Protein AF-A0A259BLK3-F1 (afdb_monomer)

Mean predicted aligned error: 11.26 Å

pLDDT: mean 79.45, std 14.1, range [36.09, 95.31]

Structure (mmCIF, N/CA/C/O backbone):
data_AF-A0A259BLK3-F1
#
_entry.id   AF-A0A259BLK3-F1
#
loop_
_atom_site.group_PDB
_atom_site.id
_atom_site.type_symbol
_atom_site.label_atom_id
_atom_site.label_alt_id
_atom_site.label_comp_id
_atom_site.label_asym_id
_atom_site.label_entity_id
_atom_site.label_seq_id
_atom_site.pdbx_PDB_ins_code
_atom_site.Cartn_x
_atom_site.Cartn_y
_atom_site.Cartn_z
_atom_site.occupancy
_atom_site.B_iso_or_equiv
_atom_site.auth_seq_id
_atom_site.auth_comp_id
_atom_site.auth_asym_id
_atom_site.auth_atom_id
_atom_site.pdbx_PDB_model_num
ATOM 1 N N . GLY A 1 1 ? -9.900 -10.797 -14.165 1.00 63.72 1 GLY A N 1
ATOM 2 C CA . GLY A 1 1 ? -9.220 -11.841 -13.387 1.00 63.72 1 GLY A CA 1
ATOM 3 C C . GLY A 1 1 ? -8.794 -12.930 -14.336 1.00 63.72 1 GLY A C 1
ATOM 4 O O . GLY A 1 1 ? -9.456 -13.103 -15.355 1.00 63.72 1 GLY A O 1
ATOM 5 N N . LYS A 1 2 ? -7.695 -13.620 -14.033 1.00 66.69 2 LYS A N 1
ATOM 6 C CA . LYS A 1 2 ? -7.183 -14.746 -14.836 1.00 66.69 2 LYS A CA 1
ATOM 7 C C . LYS A 1 2 ? -7.988 -16.044 -14.639 1.00 66.69 2 LYS A C 1
ATOM 9 O O . LYS A 1 2 ? -7.799 -16.998 -15.389 1.00 66.69 2 LYS A O 1
ATOM 14 N N . GLY A 1 3 ? -8.920 -16.059 -13.682 1.00 66.25 3 GLY A N 1
ATOM 15 C CA . GLY A 1 3 ? -9.719 -17.226 -13.313 1.00 66.25 3 GLY A CA 1
ATOM 16 C C . GLY A 1 3 ? -9.182 -17.902 -12.051 1.00 66.25 3 GLY A C 1
ATOM 17 O O . GLY A 1 3 ? -7.994 -17.812 -11.747 1.00 66.25 3 GLY A O 1
ATOM 18 N N . TYR A 1 4 ? -10.082 -18.551 -11.311 1.00 65.62 4 TYR A N 1
ATOM 19 C CA . TYR A 1 4 ? -9.781 -19.264 -10.066 1.00 65.62 4 TYR A CA 1
ATOM 20 C C . TYR A 1 4 ? -8.663 -20.298 -10.286 1.00 65.62 4 TYR A C 1
ATOM 22 O O . TYR A 1 4 ? -8.761 -21.081 -11.230 1.00 65.62 4 TYR A O 1
ATOM 30 N N . LEU A 1 5 ? -7.618 -20.280 -9.445 1.00 66.88 5 LEU A N 1
ATOM 31 C CA . LEU A 1 5 ? -6.413 -21.134 -9.517 1.00 66.88 5 LEU A CA 1
ATOM 32 C C . LEU A 1 5 ? -5.471 -20.919 -10.720 1.00 66.88 5 LEU A C 1
ATOM 34 O O . LEU A 1 5 ? -4.477 -21.631 -10.840 1.00 66.88 5 LEU A O 1
ATOM 38 N N . ASN A 1 6 ? -5.715 -19.922 -11.575 1.00 64.38 6 ASN A N 1
ATOM 39 C CA . ASN A 1 6 ? -4.799 -19.544 -12.665 1.00 64.38 6 ASN A CA 1
ATOM 40 C C . ASN A 1 6 ? -3.910 -18.336 -12.302 1.00 64.38 6 ASN A C 1
ATOM 42 O O . ASN A 1 6 ? -3.359 -17.672 -13.187 1.00 64.38 6 ASN A O 1
ATOM 46 N N . GLY A 1 7 ? -3.802 -18.011 -11.009 1.00 60.69 7 GLY A N 1
ATOM 47 C CA . GLY A 1 7 ? -2.924 -16.960 -10.502 1.00 60.69 7 GLY A CA 1
ATOM 48 C C . GLY A 1 7 ? -1.457 -17.307 -10.743 1.00 60.69 7 GLY A C 1
ATOM 49 O O . GLY A 1 7 ? -0.974 -18.361 -10.333 1.00 60.69 7 GLY A O 1
ATOM 50 N N . THR A 1 8 ? -0.724 -16.414 -11.407 1.00 59.41 8 THR A N 1
ATOM 51 C CA . THR A 1 8 ? 0.719 -16.600 -11.633 1.00 59.41 8 THR A CA 1
ATOM 52 C C . THR A 1 8 ? 1.531 -16.351 -10.360 1.00 59.41 8 THR A C 1
ATOM 54 O O . THR A 1 8 ? 2.631 -16.879 -10.224 1.00 59.41 8 THR A O 1
ATOM 57 N N . GLN A 1 9 ? 0.965 -15.600 -9.412 1.00 55.09 9 GLN A N 1
ATOM 58 C CA . GLN A 1 9 ? 1.558 -15.279 -8.110 1.00 55.09 9 GLN A CA 1
ATOM 59 C C . GLN A 1 9 ? 1.558 -16.470 -7.124 1.00 55.09 9 GLN A C 1
ATOM 61 O O . GLN A 1 9 ? 2.303 -16.461 -6.151 1.00 55.09 9 GLN A O 1
ATOM 66 N N . THR A 1 10 ? 0.759 -17.519 -7.364 1.00 50.28 10 THR A N 1
ATOM 67 C CA . THR A 1 10 ? 0.579 -18.657 -6.437 1.00 50.28 10 THR A CA 1
ATOM 68 C C . THR A 1 10 ? 1.706 -19.699 -6.522 1.00 50.28 10 THR A C 1
ATOM 70 O O . THR A 1 10 ? 1.867 -20.506 -5.608 1.00 50.28 10 THR A O 1
ATOM 73 N N . HIS A 1 11 ? 2.475 -19.714 -7.619 1.00 42.28 11 HIS A N 1
ATOM 74 C CA . HIS A 1 11 ? 3.385 -20.819 -7.963 1.00 42.28 11 HIS A CA 1
ATOM 75 C C . HIS A 1 11 ? 4.878 -20.501 -7.840 1.00 42.28 11 HIS A C 1
ATOM 77 O O . HIS A 1 11 ? 5.703 -21.395 -8.014 1.00 42.28 11 HIS A O 1
ATOM 83 N N . LEU A 1 12 ? 5.243 -19.251 -7.560 1.00 43.78 12 LEU A N 1
ATOM 84 C CA . LEU A 1 12 ? 6.639 -18.872 -7.418 1.00 43.78 12 LEU A CA 1
ATOM 85 C C . LEU A 1 12 ? 6.942 -18.605 -5.947 1.00 43.78 12 LEU A C 1
ATOM 87 O O . LEU A 1 12 ? 6.391 -17.703 -5.327 1.00 43.78 12 LEU A O 1
ATOM 91 N N . GLU A 1 13 ? 7.817 -19.440 -5.408 1.00 42.88 13 GLU A N 1
ATOM 92 C CA . GLU A 1 13 ? 8.291 -19.531 -4.029 1.00 42.88 13 GLU A CA 1
ATOM 93 C C . GLU A 1 13 ? 9.132 -18.307 -3.591 1.00 42.88 13 GLU A C 1
ATOM 95 O O . GLU A 1 13 ? 10.198 -18.433 -2.993 1.00 42.88 13 GLU A O 1
ATOM 100 N N . PHE A 1 14 ? 8.679 -17.096 -3.918 1.00 48.78 14 PHE A N 1
ATOM 101 C CA . PHE A 1 14 ? 9.360 -15.842 -3.624 1.00 48.78 14 PHE A CA 1
ATOM 102 C C . PHE A 1 14 ? 9.045 -15.373 -2.190 1.00 48.78 14 PHE A C 1
ATOM 104 O O . PHE A 1 14 ? 8.056 -14.690 -1.950 1.00 48.78 14 PHE A O 1
ATOM 111 N N . LEU A 1 15 ? 9.967 -15.696 -1.273 1.00 36.09 15 LEU A N 1
ATOM 112 C CA . LEU A 1 15 ? 10.258 -15.038 0.020 1.00 36.09 15 LEU A CA 1
ATOM 113 C C . LEU A 1 15 ? 9.473 -15.475 1.295 1.00 36.09 15 LEU A C 1
ATOM 115 O O . LEU A 1 15 ? 8.361 -15.993 1.218 1.00 36.09 15 LEU A O 1
ATOM 119 N N . PRO A 1 16 ? 10.091 -15.331 2.497 1.00 38.06 16 PRO A N 1
ATOM 120 C CA . PRO A 1 16 ? 9.841 -16.184 3.674 1.00 38.06 16 PRO A CA 1
ATOM 121 C C . PRO A 1 16 ? 8.553 -15.918 4.475 1.00 38.06 16 PRO A C 1
ATOM 123 O O . PRO A 1 16 ? 8.134 -16.786 5.239 1.00 38.06 16 PRO A O 1
ATOM 126 N N . GLU A 1 17 ? 7.911 -14.755 4.338 1.00 42.22 17 GLU A N 1
ATOM 127 C CA . GLU A 1 17 ? 6.790 -14.330 5.197 1.00 42.22 17 GLU A CA 1
ATOM 128 C C . GLU A 1 17 ? 5.453 -14.353 4.433 1.00 42.22 17 GLU A C 1
ATOM 130 O O . GLU A 1 17 ? 4.993 -13.360 3.879 1.00 42.22 17 GLU A O 1
ATOM 135 N N . ARG A 1 18 ? 4.826 -15.536 4.367 1.00 39.84 18 ARG A N 1
ATOM 136 C CA . ARG A 1 18 ? 3.713 -15.844 3.444 1.00 39.84 18 ARG A CA 1
ATOM 137 C C . ARG A 1 18 ? 2.322 -15.290 3.799 1.00 39.84 18 ARG A C 1
ATOM 139 O O . ARG A 1 18 ? 1.397 -15.484 3.016 1.00 39.84 18 ARG A O 1
ATOM 146 N N . THR A 1 19 ? 2.085 -14.695 4.963 1.00 48.00 19 THR A N 1
ATOM 147 C CA . THR A 1 19 ? 0.731 -14.810 5.550 1.00 48.00 19 THR A CA 1
ATOM 148 C C . THR A 1 19 ? -0.253 -13.659 5.346 1.00 48.00 19 THR A C 1
ATOM 150 O O . THR A 1 19 ? -1.445 -13.916 5.498 1.00 48.00 19 THR A O 1
ATOM 153 N N . THR A 1 20 ? 0.154 -12.437 4.980 1.00 50.19 20 THR A N 1
ATOM 154 C CA . THR A 1 20 ? -0.788 -11.291 5.059 1.00 50.19 20 THR A CA 1
ATOM 155 C C . THR A 1 20 ? -0.928 -10.477 3.773 1.00 50.19 20 THR A C 1
ATOM 157 O O . THR A 1 20 ? -2.054 -10.201 3.360 1.00 50.19 20 THR A O 1
ATOM 160 N N . ASP A 1 21 ? 0.174 -10.158 3.091 1.00 55.41 21 ASP A N 1
ATOM 161 C CA . ASP A 1 21 ? 0.148 -9.207 1.966 1.00 55.41 21 ASP A CA 1
ATOM 162 C C . ASP A 1 21 ? -0.209 -9.864 0.618 1.00 55.41 21 ASP A C 1
ATOM 164 O O . ASP A 1 21 ? -0.779 -9.231 -0.272 1.00 55.41 21 ASP A O 1
ATOM 168 N N . PHE A 1 22 ? 0.031 -11.172 0.477 1.00 59.41 22 PHE A N 1
ATOM 169 C CA . PHE A 1 22 ? -0.164 -11.884 -0.792 1.00 59.41 22 PHE A CA 1
ATOM 170 C C . PHE A 1 22 ? -1.606 -12.305 -1.080 1.00 59.41 22 PHE A C 1
ATOM 172 O O . PHE A 1 22 ? -1.978 -12.416 -2.247 1.00 59.41 22 PHE A O 1
ATOM 179 N N . ILE A 1 23 ? -2.446 -12.515 -0.059 1.00 63.94 23 ILE A N 1
ATOM 180 C CA . ILE A 1 23 ? -3.833 -12.967 -0.274 1.00 63.94 23 ILE A CA 1
ATOM 181 C C . ILE A 1 23 ? -4.597 -11.943 -1.114 1.00 63.94 23 ILE A C 1
ATOM 183 O O . ILE A 1 23 ? -5.327 -12.322 -2.025 1.00 63.94 23 ILE A O 1
ATOM 187 N N . PHE A 1 24 ? -4.396 -10.650 -0.855 1.00 68.50 24 PHE A N 1
ATOM 188 C CA . PHE A 1 24 ? -5.077 -9.591 -1.594 1.00 68.50 24 PHE A CA 1
ATOM 189 C C . PHE A 1 24 ? -4.617 -9.520 -3.056 1.00 68.50 24 PHE A C 1
ATOM 191 O O . PHE A 1 24 ? -5.450 -9.391 -3.954 1.00 68.50 24 PHE A O 1
ATOM 198 N N . ALA A 1 25 ? -3.310 -9.647 -3.301 1.00 65.44 25 ALA A N 1
ATOM 199 C CA . ALA A 1 25 ? -2.727 -9.623 -4.640 1.00 65.44 25 ALA A CA 1
ATOM 200 C C . ALA A 1 25 ? -3.156 -10.842 -5.474 1.00 65.44 25 ALA A C 1
ATOM 202 O O . ALA A 1 25 ? -3.634 -10.680 -6.597 1.00 65.44 25 ALA A O 1
ATOM 203 N N . VAL A 1 26 ? -3.074 -12.049 -4.902 1.00 70.06 26 VAL A N 1
ATOM 204 C CA . VAL A 1 26 ? -3.501 -13.302 -5.549 1.00 70.06 26 VAL A CA 1
ATOM 205 C C . VAL A 1 26 ? -5.005 -13.278 -5.820 1.00 70.06 26 VAL A C 1
ATOM 207 O O . VAL A 1 26 ? -5.438 -13.521 -6.944 1.00 70.06 26 VAL A O 1
ATOM 210 N N . PHE A 1 27 ? -5.816 -12.899 -4.828 1.00 73.56 27 PHE A N 1
ATOM 211 C CA . PHE A 1 27 ? -7.267 -12.810 -4.989 1.00 73.56 27 PHE A CA 1
ATOM 212 C C . PHE A 1 27 ? -7.664 -11.772 -6.050 1.00 73.56 27 PHE A C 1
ATOM 214 O O . PHE A 1 27 ? -8.541 -12.022 -6.879 1.00 73.56 27 PHE A O 1
ATOM 221 N N . SER A 1 28 ? -6.984 -10.624 -6.080 1.00 71.00 28 SER A N 1
ATOM 222 C CA . SER A 1 28 ? -7.200 -9.595 -7.102 1.00 71.00 28 SER A CA 1
ATOM 223 C C . SER A 1 28 ? -6.767 -10.058 -8.496 1.00 71.00 28 SER A C 1
ATOM 225 O O . SER A 1 28 ? -7.420 -9.719 -9.482 1.00 71.00 28 SER A O 1
ATOM 227 N N . GLU A 1 29 ? -5.712 -10.865 -8.612 1.00 73.19 29 GLU A N 1
ATOM 228 C CA . GLU A 1 29 ? -5.267 -11.437 -9.886 1.00 73.19 29 GLU A CA 1
ATOM 229 C C . GLU A 1 29 ? -6.262 -12.482 -10.423 1.00 73.19 29 GLU A C 1
ATOM 231 O O . GLU A 1 29 ? -6.647 -12.448 -11.601 1.00 73.19 29 GLU A O 1
ATOM 236 N N . GLU A 1 30 ? -6.733 -13.379 -9.558 1.00 79.88 30 GLU A N 1
ATOM 237 C CA . GLU A 1 30 ? -7.649 -14.462 -9.918 1.00 79.88 30 GLU A CA 1
ATOM 238 C C . GLU A 1 30 ? -9.049 -13.935 -10.255 1.00 79.88 30 GLU A C 1
ATOM 240 O O . GLU A 1 30 ? -9.569 -14.183 -11.350 1.00 79.88 30 GLU A O 1
ATOM 245 N N . PHE A 1 31 ? -9.638 -13.136 -9.363 1.00 77.56 31 PHE A N 1
ATOM 246 C CA . PHE A 1 31 ? -11.022 -12.664 -9.474 1.00 77.56 31 PHE A CA 1
ATOM 247 C C . PHE A 1 31 ? -11.148 -11.295 -10.161 1.00 77.56 31 PHE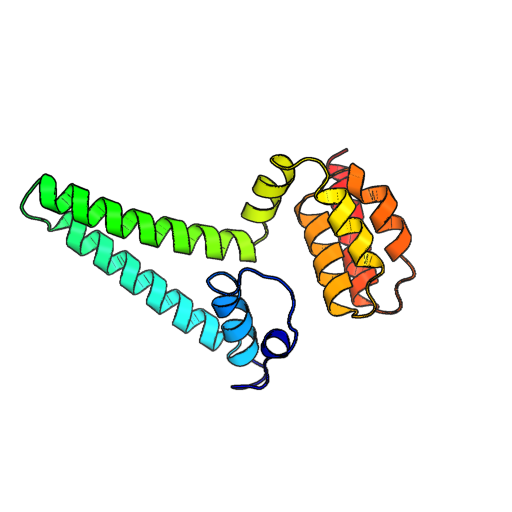 A C 1
ATOM 249 O O . PHE A 1 31 ? -12.234 -10.906 -10.599 1.00 77.56 31 PHE A O 1
ATOM 256 N N . GLY A 1 32 ? -10.043 -10.569 -10.349 1.00 78.94 32 GLY A N 1
ATOM 257 C CA . GLY A 1 32 ? -10.043 -9.246 -10.971 1.00 78.94 32 GLY A CA 1
ATOM 258 C C . GLY A 1 32 ? -10.771 -8.183 -10.147 1.00 78.94 32 GLY A C 1
ATOM 259 O O . GLY A 1 32 ? -10.953 -8.303 -8.937 1.00 78.94 32 GLY A O 1
ATOM 260 N N . LEU A 1 33 ? -11.235 -7.141 -10.842 1.00 79.25 33 LEU A N 1
ATOM 261 C CA . LEU A 1 33 ? -11.910 -5.985 -10.246 1.00 79.25 33 LEU A CA 1
ATOM 262 C C . LEU A 1 33 ? -13.127 -6.370 -9.387 1.00 79.25 33 LEU A C 1
ATOM 264 O O . LEU A 1 33 ? -13.323 -5.804 -8.316 1.00 79.25 33 LEU A O 1
ATOM 268 N N . LEU A 1 34 ? -13.934 -7.334 -9.843 1.00 81.25 34 LEU A N 1
ATOM 269 C CA . LEU A 1 34 ? -15.151 -7.742 -9.138 1.00 81.25 34 LEU A CA 1
ATOM 270 C C . LEU A 1 34 ? -14.827 -8.432 -7.806 1.00 81.25 34 LEU A C 1
ATOM 272 O O . LEU A 1 34 ? -15.469 -8.150 -6.799 1.00 81.25 34 LEU A O 1
ATOM 276 N N . GLY A 1 35 ? -13.794 -9.281 -7.786 1.00 83.00 35 GLY A N 1
ATOM 277 C CA . GLY A 1 35 ? -13.283 -9.860 -6.545 1.00 83.00 35 GLY A CA 1
ATOM 278 C C . GLY A 1 35 ? -12.799 -8.778 -5.592 1.00 83.00 35 GLY A C 1
ATOM 279 O O . GLY A 1 35 ? -13.227 -8.734 -4.442 1.00 83.00 35 GLY A O 1
ATOM 280 N N . ASN A 1 36 ? -11.986 -7.847 -6.091 1.00 80.31 36 ASN A N 1
ATOM 281 C CA . ASN A 1 36 ? -11.472 -6.752 -5.276 1.00 80.31 36 ASN A CA 1
ATOM 282 C C . ASN A 1 36 ? -12.602 -5.912 -4.637 1.00 80.31 36 ASN A C 1
ATOM 284 O O . ASN A 1 36 ? -12.565 -5.615 -3.445 1.00 80.31 36 ASN A O 1
ATOM 288 N N . LEU A 1 37 ? -13.669 -5.612 -5.387 1.00 85.44 37 LEU A N 1
ATOM 289 C CA . LEU A 1 37 ? -14.846 -4.909 -4.859 1.00 85.44 37 LEU A CA 1
ATOM 290 C C . LEU A 1 37 ? -15.568 -5.690 -3.754 1.00 85.44 37 LEU A C 1
ATOM 292 O O . LEU A 1 37 ? -15.977 -5.101 -2.751 1.00 85.44 37 LEU A O 1
ATOM 296 N N . VAL A 1 38 ? -15.723 -7.006 -3.916 1.00 87.94 38 VAL A N 1
ATOM 297 C CA . VAL A 1 38 ? -16.342 -7.869 -2.898 1.00 87.94 38 VAL A CA 1
ATOM 298 C C . VAL A 1 38 ? -15.479 -7.906 -1.639 1.00 87.94 38 VAL A C 1
ATOM 300 O O . VAL A 1 38 ? -15.995 -7.714 -0.539 1.00 87.94 38 VAL A O 1
ATOM 303 N N . LEU A 1 39 ? -14.168 -8.089 -1.789 1.00 83.31 39 LEU A N 1
ATOM 304 C CA . LEU A 1 39 ? -13.230 -8.149 -0.671 1.00 83.31 39 LEU A CA 1
ATOM 305 C C . LEU A 1 39 ? -13.195 -6.825 0.105 1.00 83.31 39 LEU A C 1
ATOM 307 O O . LEU A 1 39 ? -13.308 -6.826 1.332 1.00 83.31 39 LEU A O 1
ATOM 311 N N . LEU A 1 40 ? -13.131 -5.696 -0.608 1.00 84.12 40 LEU A N 1
ATOM 312 C CA . LEU A 1 40 ? -13.208 -4.361 -0.018 1.00 84.12 40 LEU A CA 1
ATOM 313 C C . LEU A 1 40 ? -14.524 -4.164 0.746 1.00 84.12 40 LEU A C 1
ATOM 315 O O . LEU A 1 40 ? -14.519 -3.672 1.873 1.00 84.12 40 LEU A O 1
ATOM 319 N N . SER A 1 41 ? -15.646 -4.595 0.165 1.00 88.88 41 SER A N 1
ATOM 320 C CA . SER A 1 41 ? -16.966 -4.498 0.798 1.00 88.88 41 SER A CA 1
ATOM 321 C C . SER A 1 41 ? -17.044 -5.305 2.096 1.00 88.88 41 SER A C 1
ATOM 323 O O . SER A 1 41 ? -17.592 -4.821 3.085 1.00 88.88 41 SER A O 1
ATOM 325 N N . VAL A 1 42 ? -16.457 -6.506 2.132 1.00 89.38 42 VAL A N 1
ATOM 326 C CA . VAL A 1 42 ? -16.384 -7.336 3.347 1.00 89.38 42 VAL A CA 1
ATOM 327 C C . VAL A 1 42 ? -15.531 -6.663 4.425 1.00 89.38 42 VAL A C 1
ATOM 329 O O . VAL A 1 42 ? -15.966 -6.583 5.575 1.00 89.38 42 VAL A O 1
ATOM 332 N N . TYR A 1 43 ? -14.362 -6.122 4.069 1.00 85.56 43 TYR A N 1
ATOM 333 C CA . TYR A 1 43 ? -13.511 -5.383 5.010 1.00 85.56 43 TYR A CA 1
ATOM 334 C C . TYR A 1 43 ? -14.230 -4.164 5.597 1.00 85.56 43 TYR A C 1
ATOM 336 O O . TYR A 1 43 ? -14.244 -3.980 6.815 1.00 85.56 43 TYR A O 1
ATOM 344 N N . LEU A 1 44 ? -14.881 -3.362 4.750 1.00 88.50 44 LEU A N 1
ATOM 345 C CA . LEU A 1 44 ? -15.660 -2.202 5.183 1.00 88.50 44 LEU A CA 1
ATOM 346 C C . LEU A 1 44 ? -16.830 -2.604 6.084 1.00 88.50 44 LEU A C 1
ATOM 348 O O . LEU A 1 44 ? -17.085 -1.942 7.088 1.00 88.50 44 LEU A O 1
ATOM 352 N N . PHE A 1 45 ? -17.512 -3.707 5.772 1.00 92.88 45 PHE A N 1
ATOM 353 C CA . PHE A 1 45 ? -18.601 -4.222 6.596 1.00 92.88 45 PHE A CA 1
ATOM 354 C C . PHE A 1 45 ? -18.121 -4.663 7.986 1.00 92.88 45 PHE A C 1
ATOM 356 O O . PHE A 1 45 ? -18.740 -4.304 8.991 1.00 92.88 45 PHE A O 1
ATOM 363 N N . ILE A 1 46 ? -17.006 -5.397 8.065 1.00 90.31 46 ILE A N 1
ATOM 364 C CA . ILE A 1 46 ? -16.405 -5.813 9.342 1.00 90.31 46 ILE A CA 1
ATOM 365 C C . ILE A 1 46 ? -15.995 -4.581 10.155 1.00 90.31 46 ILE A C 1
ATOM 367 O O . ILE A 1 46 ? -16.339 -4.487 11.335 1.00 90.31 46 ILE A O 1
ATOM 371 N N . MET A 1 47 ? -15.336 -3.608 9.520 1.00 90.12 47 MET A N 1
ATOM 372 C CA . MET A 1 47 ? -14.932 -2.358 10.165 1.00 90.12 47 MET A CA 1
ATOM 373 C C . MET A 1 47 ? -16.129 -1.575 10.703 1.00 90.12 47 MET A C 1
ATOM 375 O O . MET A 1 47 ? -16.151 -1.201 11.876 1.00 90.12 47 MET A O 1
ATOM 379 N N . TRP A 1 48 ? -17.156 -1.381 9.876 1.00 93.31 48 TRP A N 1
ATOM 380 C CA . TRP A 1 48 ? -18.401 -0.730 10.272 1.00 93.31 48 TRP A CA 1
ATOM 381 C C . TRP A 1 48 ? -19.022 -1.408 11.496 1.00 93.31 48 TRP A C 1
ATOM 383 O O . TRP A 1 48 ? -19.363 -0.749 12.479 1.00 93.31 48 TRP A O 1
ATOM 393 N N . ARG A 1 49 ? -19.125 -2.742 11.479 1.00 94.62 49 ARG A N 1
ATOM 394 C CA . ARG A 1 49 ? -19.662 -3.513 12.607 1.00 94.62 49 ARG A CA 1
ATOM 395 C C . ARG A 1 49 ? -18.807 -3.364 13.866 1.00 94.62 49 ARG A C 1
ATOM 397 O O . ARG A 1 49 ? -19.383 -3.203 14.939 1.00 94.62 49 ARG A O 1
ATOM 404 N N . GLY A 1 50 ? -17.478 -3.363 13.751 1.00 93.00 50 GLY A N 1
ATOM 405 C CA . GLY A 1 50 ? -16.562 -3.133 14.875 1.00 93.00 50 GLY A CA 1
ATOM 406 C C . GLY A 1 50 ? -16.774 -1.770 15.541 1.00 93.00 50 GLY A C 1
ATOM 407 O O . GLY A 1 50 ? -16.917 -1.683 16.766 1.00 93.00 50 GLY A O 1
ATOM 408 N N . PHE A 1 51 ? -16.921 -0.710 14.740 1.00 92.81 51 PHE A N 1
ATOM 409 C CA . PHE A 1 51 ? -17.242 0.625 15.252 1.00 92.81 51 PHE A CA 1
ATOM 410 C C . PHE A 1 51 ? -18.621 0.685 15.914 1.00 92.81 51 PHE A C 1
ATOM 412 O O . PHE A 1 51 ? -18.747 1.258 16.995 1.00 92.81 51 PHE A O 1
ATOM 419 N N . VAL A 1 52 ? -19.640 0.044 15.332 1.00 94.88 52 VAL A N 1
ATOM 420 C CA . VAL A 1 52 ? -20.984 -0.040 15.932 1.00 94.88 52 VAL A CA 1
ATOM 421 C C . VAL A 1 52 ? -20.949 -0.769 17.280 1.00 94.88 52 VAL A C 1
ATOM 423 O O . VAL A 1 52 ? -21.585 -0.314 18.228 1.00 94.88 52 VAL A O 1
ATOM 426 N N . ILE A 1 53 ? -20.206 -1.873 17.402 1.00 92.88 53 ILE A N 1
ATOM 427 C CA . ILE A 1 53 ? -20.057 -2.608 18.671 1.00 92.88 53 ILE A CA 1
ATOM 428 C C . ILE A 1 53 ? -19.354 -1.736 19.714 1.00 92.88 53 ILE A C 1
ATOM 430 O O . ILE A 1 53 ? -19.800 -1.661 20.857 1.00 92.88 53 ILE A O 1
ATOM 434 N N . THR A 1 54 ? -18.294 -1.035 19.311 1.00 94.00 54 THR A N 1
ATOM 435 C CA . THR A 1 54 ? -17.551 -0.124 20.188 1.00 94.00 54 THR A CA 1
ATOM 436 C C . THR A 1 54 ? -18.438 1.028 20.672 1.00 94.00 54 THR A C 1
ATOM 438 O O . THR A 1 54 ? -18.482 1.312 21.867 1.00 94.00 54 THR A O 1
ATOM 441 N N . ALA A 1 55 ? -19.208 1.656 19.779 1.00 92.38 55 ALA A N 1
ATOM 442 C CA . ALA A 1 55 ? -20.111 2.756 20.121 1.00 92.38 55 ALA A CA 1
ATOM 443 C C . ALA A 1 55 ? -21.253 2.327 21.061 1.00 92.38 55 ALA A C 1
ATOM 445 O O . ALA A 1 55 ? -21.637 3.092 21.943 1.00 92.38 55 ALA A O 1
ATOM 446 N N . ASN A 1 56 ? -21.761 1.100 20.906 1.00 94.12 56 ASN A N 1
ATOM 447 C CA . ASN A 1 56 ? -22.860 0.558 21.714 1.00 94.12 56 ASN A CA 1
ATOM 448 C C . ASN A 1 56 ? -22.403 -0.192 22.979 1.00 94.12 56 ASN A C 1
ATOM 450 O O . ASN A 1 56 ? -23.233 -0.746 23.701 1.00 94.12 56 ASN A O 1
ATOM 454 N N . ALA A 1 57 ? -21.101 -0.243 23.264 1.00 93.38 57 ALA A N 1
ATOM 455 C CA . ALA A 1 57 ? -20.584 -0.923 24.444 1.00 93.38 57 ALA A CA 1
ATOM 456 C C . ALA A 1 57 ? -21.045 -0.235 25.744 1.00 93.38 57 ALA A C 1
ATOM 458 O O . ALA A 1 57 ? -20.905 0.978 25.918 1.00 93.38 57 ALA A O 1
ATOM 459 N N . SER A 1 58 ? -21.559 -1.034 26.683 1.00 91.00 58 SER A N 1
ATOM 460 C CA . SER A 1 58 ? -22.217 -0.564 27.910 1.00 91.00 58 SER A CA 1
ATOM 461 C C . SER A 1 58 ? -21.266 -0.008 28.972 1.00 91.00 58 SER A C 1
ATOM 463 O O . SER A 1 58 ? -21.686 0.790 29.808 1.00 91.00 58 SER A O 1
ATOM 465 N N . THR A 1 59 ? -19.988 -0.400 28.959 1.00 95.31 59 THR A N 1
ATOM 466 C CA . THR A 1 59 ? -18.994 0.064 29.941 1.00 95.31 59 THR A CA 1
ATOM 467 C C . THR A 1 59 ? -17.760 0.647 29.265 1.00 95.31 59 THR A C 1
ATOM 469 O O . THR A 1 59 ? -17.419 0.281 28.139 1.00 95.31 59 THR A O 1
ATOM 472 N N . TYR A 1 60 ? -17.044 1.525 29.977 1.00 92.44 60 TYR A N 1
ATOM 473 C CA . TYR A 1 60 ? -15.764 2.064 29.508 1.00 92.44 60 TYR A CA 1
ATOM 474 C C . TYR A 1 60 ? -14.749 0.959 29.209 1.00 92.44 60 TYR A C 1
ATOM 476 O O . TYR A 1 60 ? -14.071 1.028 28.190 1.00 92.44 60 TYR A O 1
ATOM 484 N N . PHE A 1 61 ? -14.692 -0.082 30.043 1.00 93.88 61 PHE A N 1
ATOM 485 C CA . PHE A 1 61 ? -13.790 -1.210 29.834 1.00 93.88 61 PHE A CA 1
ATOM 486 C C . PHE A 1 61 ? -14.114 -1.967 28.539 1.00 93.88 61 PHE A C 1
ATOM 488 O O . PHE A 1 61 ? -13.240 -2.124 27.690 1.00 93.88 61 PHE A O 1
ATOM 495 N N . THR A 1 62 ? -15.375 -2.368 28.330 1.00 93.31 62 THR A N 1
ATOM 496 C CA . THR A 1 62 ? -15.776 -3.080 27.103 1.00 93.31 62 THR A CA 1
ATOM 497 C C . THR A 1 62 ? -15.588 -2.222 25.857 1.00 93.31 62 THR A C 1
ATOM 499 O O . THR A 1 62 ? -15.245 -2.744 24.804 1.00 93.31 62 THR A O 1
ATOM 502 N N . ARG A 1 63 ? -15.774 -0.906 25.975 1.00 94.12 63 ARG A N 1
ATOM 503 C CA . ARG A 1 63 ? -15.581 0.046 24.880 1.00 94.12 63 ARG A CA 1
ATOM 504 C C . ARG A 1 63 ? -14.109 0.212 24.509 1.00 94.12 63 ARG A C 1
ATOM 506 O O . ARG A 1 63 ? -13.789 0.213 23.329 1.00 94.12 63 ARG A O 1
ATOM 513 N N . LEU A 1 64 ? -13.212 0.287 25.493 1.00 94.25 64 LEU A N 1
ATOM 514 C CA . LEU A 1 64 ? -11.766 0.315 25.250 1.00 94.25 64 LEU A CA 1
ATOM 515 C C . LEU A 1 64 ? -11.266 -1.011 24.661 1.00 94.25 64 LEU A C 1
ATOM 517 O O . LEU A 1 64 ? -10.482 -0.992 23.719 1.00 94.25 64 LEU A O 1
ATOM 521 N N . MET A 1 65 ? -11.765 -2.147 25.156 1.00 94.62 65 MET A N 1
ATOM 522 C CA . MET A 1 65 ? -11.431 -3.479 24.635 1.00 94.62 65 MET A CA 1
ATOM 523 C C . MET A 1 65 ? -11.942 -3.700 23.204 1.00 94.62 65 MET A C 1
ATOM 525 O O . MET A 1 65 ? -11.192 -4.125 22.332 1.00 94.62 65 MET A O 1
ATOM 529 N N . ALA A 1 66 ? -13.214 -3.399 2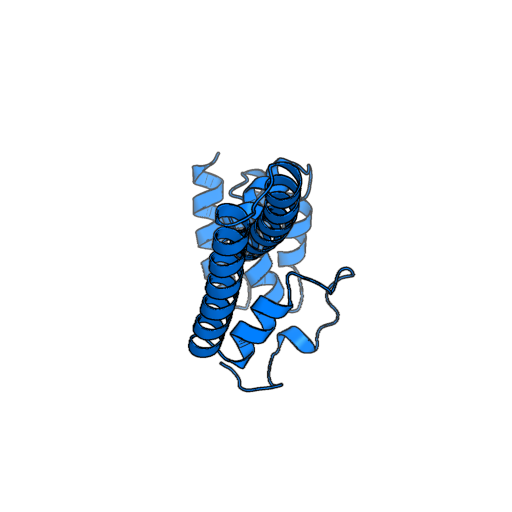2.928 1.00 92.88 66 ALA A N 1
ATOM 530 C CA . ALA A 1 66 ? -13.764 -3.498 21.575 1.00 92.88 66 ALA A CA 1
ATOM 531 C C . ALA A 1 66 ? -13.086 -2.501 20.622 1.00 92.88 66 ALA A C 1
ATOM 533 O O . ALA A 1 66 ? -12.808 -2.833 19.467 1.00 92.88 66 ALA A O 1
ATOM 534 N N . GLY A 1 67 ? -12.764 -1.307 21.129 1.00 94.50 67 GLY A N 1
ATOM 535 C CA . GLY A 1 67 ? -12.028 -0.282 20.404 1.00 94.50 67 GLY A CA 1
ATOM 536 C C . GLY A 1 67 ? -10.617 -0.726 20.028 1.00 94.50 67 GLY A C 1
ATOM 537 O O . GLY A 1 67 ? -10.235 -0.550 18.877 1.00 94.50 67 GLY A O 1
ATOM 538 N N . SER A 1 68 ? -9.862 -1.351 20.940 1.00 95.00 68 SER A N 1
ATOM 539 C CA . SER A 1 68 ? -8.508 -1.837 20.641 1.00 95.00 68 SER A CA 1
ATOM 540 C C . SER A 1 68 ? -8.518 -2.957 19.603 1.00 95.00 68 SER A C 1
ATOM 542 O O . SER A 1 68 ? -7.740 -2.901 18.659 1.00 95.00 68 SER A O 1
ATOM 544 N N . ILE A 1 69 ? -9.451 -3.911 19.700 1.00 93.38 69 ILE A N 1
ATOM 545 C CA . ILE A 1 69 ? -9.614 -4.975 18.697 1.00 93.38 69 ILE A CA 1
ATOM 546 C C . ILE A 1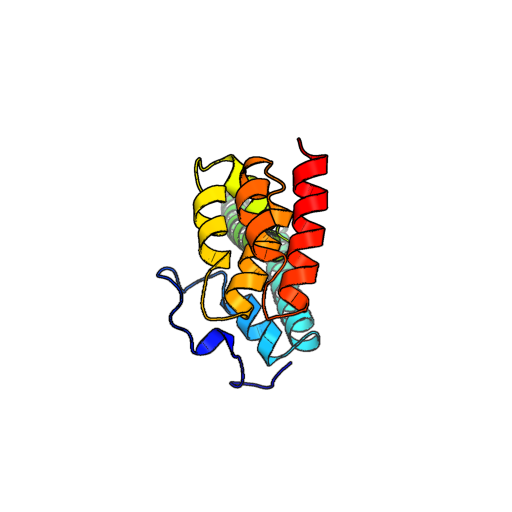 69 ? -9.969 -4.373 17.331 1.00 93.38 69 ILE A C 1
ATOM 548 O O . ILE A 1 69 ? -9.352 -4.715 16.322 1.00 93.38 69 ILE A O 1
ATOM 552 N N . THR A 1 70 ? -10.928 -3.444 17.292 1.00 93.19 70 THR A N 1
ATOM 553 C CA . THR A 1 70 ? -11.322 -2.750 16.054 1.00 93.19 70 THR A CA 1
ATOM 554 C C . THR A 1 70 ? -10.145 -1.972 15.461 1.00 93.19 70 THR A C 1
ATOM 556 O O . THR A 1 70 ? -9.936 -2.004 14.250 1.00 93.19 70 THR A O 1
ATOM 559 N N . LEU A 1 71 ? -9.339 -1.321 16.305 1.00 92.19 71 LEU A N 1
ATOM 560 C CA . LEU A 1 71 ? -8.146 -0.587 15.893 1.00 92.19 71 LEU A CA 1
ATOM 561 C C . LEU A 1 71 ? -7.065 -1.518 15.334 1.00 92.19 71 LEU A C 1
ATOM 563 O O . LEU A 1 71 ? -6.481 -1.199 14.308 1.00 92.19 71 LEU A O 1
ATOM 567 N N . THR A 1 72 ? -6.834 -2.684 15.942 1.00 88.94 72 THR A N 1
ATOM 568 C CA . THR A 1 72 ? -5.898 -3.685 15.413 1.00 88.94 72 THR A CA 1
ATOM 569 C C . THR A 1 72 ? -6.299 -4.119 14.003 1.00 88.94 72 THR A C 1
ATOM 571 O O . THR A 1 72 ? -5.472 -4.074 13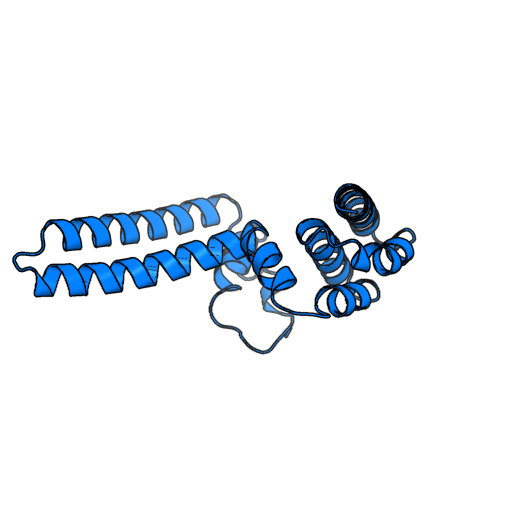.094 1.00 88.94 72 THR A O 1
ATOM 574 N N . PHE A 1 73 ? -7.571 -4.472 13.788 1.00 85.81 73 PHE A N 1
ATOM 575 C CA . PHE A 1 73 ? -8.079 -4.813 12.453 1.00 85.81 73 PHE A CA 1
ATOM 576 C C . PHE A 1 73 ? -7.935 -3.656 11.461 1.00 85.81 73 PHE A C 1
ATOM 578 O O . PHE A 1 73 ? -7.518 -3.876 10.323 1.00 85.81 73 PHE A O 1
ATOM 585 N N . PHE A 1 74 ? -8.238 -2.431 11.895 1.00 86.62 74 PHE A N 1
ATOM 586 C CA . PHE A 1 74 ? -8.064 -1.237 11.076 1.00 86.62 74 PHE A CA 1
ATOM 587 C C . PHE A 1 74 ? -6.610 -1.049 10.648 1.00 86.62 74 PHE A C 1
ATOM 589 O O . PHE A 1 74 ? -6.353 -0.846 9.468 1.00 86.62 74 PHE A O 1
ATOM 596 N N . THR A 1 75 ? -5.659 -1.152 11.579 1.00 84.44 75 THR A N 1
ATOM 597 C CA . THR A 1 75 ? -4.232 -1.018 11.278 1.00 84.44 75 THR A CA 1
ATOM 598 C C . THR A 1 75 ? -3.781 -2.070 10.271 1.00 84.44 75 THR A C 1
ATOM 600 O O . THR A 1 75 ? -3.091 -1.715 9.322 1.00 84.44 75 THR A O 1
ATOM 603 N N . TYR A 1 76 ? -4.215 -3.327 10.410 1.00 82.62 76 TYR A N 1
ATOM 604 C CA . TYR A 1 76 ? -3.918 -4.360 9.412 1.00 82.62 76 TYR A CA 1
ATOM 605 C C . TYR A 1 76 ? -4.496 -4.019 8.035 1.00 82.62 76 TYR A C 1
ATOM 607 O O . TYR A 1 76 ? -3.779 -4.072 7.043 1.00 82.62 76 TYR A O 1
ATOM 615 N N . ALA A 1 77 ? -5.768 -3.621 7.956 1.00 78.50 77 ALA A N 1
ATOM 616 C CA . ALA A 1 77 ? -6.385 -3.239 6.685 1.00 78.50 77 ALA A CA 1
ATOM 617 C C . ALA A 1 77 ? -5.691 -2.021 6.047 1.00 78.50 77 ALA A C 1
ATOM 619 O O . ALA A 1 77 ? -5.454 -2.004 4.841 1.00 78.50 77 ALA A O 1
ATOM 620 N N . PHE A 1 78 ? -5.332 -1.027 6.862 1.00 80.81 78 PHE A N 1
ATOM 621 C CA . PHE A 1 78 ? -4.637 0.182 6.435 1.00 80.81 78 PHE A CA 1
ATOM 622 C C . PHE A 1 78 ? -3.231 -0.122 5.914 1.00 80.81 78 PHE A C 1
ATOM 624 O O . PHE A 1 78 ? -2.859 0.368 4.853 1.00 80.81 78 PHE A O 1
ATOM 631 N N . VAL A 1 79 ? -2.470 -0.965 6.620 1.00 76.06 79 VAL A N 1
ATOM 632 C CA . VAL A 1 79 ? -1.141 -1.413 6.187 1.00 76.06 79 VAL A CA 1
ATOM 633 C C . VAL A 1 79 ? -1.237 -2.178 4.871 1.00 76.06 79 VAL A C 1
ATOM 635 O O . VAL A 1 79 ? -0.549 -1.822 3.918 1.00 76.06 79 VAL A O 1
ATOM 638 N N . ASN A 1 80 ? -2.151 -3.148 4.780 1.00 74.25 80 ASN A N 1
ATOM 639 C CA . ASN A 1 80 ? -2.335 -3.952 3.573 1.00 74.25 80 ASN A CA 1
ATOM 640 C C . ASN A 1 80 ? -2.714 -3.078 2.363 1.00 74.25 80 ASN A C 1
ATOM 642 O O . ASN A 1 80 ? -2.177 -3.266 1.275 1.00 74.25 80 ASN A O 1
ATOM 646 N N . MET A 1 81 ? -3.592 -2.082 2.540 1.00 73.38 81 MET A N 1
ATOM 647 C CA . MET A 1 81 ? -3.903 -1.120 1.473 1.00 73.38 81 MET A CA 1
ATOM 648 C C . MET A 1 81 ? -2.712 -0.215 1.141 1.00 73.38 81 MET A C 1
ATOM 650 O O . MET A 1 81 ? -2.422 -0.004 -0.034 1.00 73.38 81 MET A O 1
ATOM 654 N N . GLY A 1 82 ? -2.006 0.291 2.154 1.00 71.25 82 GLY A N 1
ATOM 655 C CA . GLY A 1 82 ? -0.858 1.180 1.987 1.00 71.25 82 GLY A CA 1
ATOM 656 C C . GLY A 1 82 ? 0.309 0.529 1.244 1.00 71.25 82 GLY A C 1
ATOM 657 O O . GLY A 1 82 ? 0.993 1.211 0.481 1.00 71.25 82 GLY A O 1
ATOM 658 N N . MET A 1 83 ? 0.507 -0.780 1.424 1.00 68.00 83 MET A N 1
ATOM 659 C CA . MET A 1 83 ? 1.474 -1.572 0.660 1.00 68.00 83 MET A CA 1
ATOM 660 C C . MET A 1 83 ? 1.078 -1.676 -0.817 1.00 68.00 83 MET A C 1
ATOM 662 O O . MET A 1 83 ? 1.926 -1.490 -1.684 1.00 68.00 83 MET A O 1
ATOM 666 N N . VAL A 1 84 ? -0.209 -1.895 -1.117 1.00 67.00 84 VAL A N 1
ATOM 667 C CA . VAL A 1 84 ? -0.718 -1.987 -2.500 1.00 67.00 84 VAL A CA 1
ATOM 668 C C . VAL A 1 84 ? -0.633 -0.646 -3.234 1.00 67.00 84 VAL A C 1
ATOM 670 O O . VAL A 1 84 ? -0.354 -0.617 -4.428 1.00 67.00 84 VAL A O 1
ATOM 673 N N . THR A 1 85 ? -0.850 0.475 -2.541 1.00 67.62 85 THR A N 1
ATOM 674 C CA . THR A 1 85 ? -0.747 1.818 -3.137 1.00 67.62 85 THR A CA 1
ATOM 675 C C . THR A 1 85 ? 0.675 2.390 -3.143 1.00 67.62 85 THR A C 1
ATOM 677 O O . THR A 1 85 ? 0.846 3.541 -3.522 1.00 67.62 85 THR A O 1
ATOM 680 N N . GLY A 1 86 ? 1.685 1.660 -2.656 1.00 64.94 86 GLY A N 1
ATOM 681 C CA . GLY A 1 86 ? 3.083 2.118 -2.591 1.00 64.94 86 GLY A CA 1
ATOM 682 C C . GLY A 1 86 ? 3.399 3.147 -1.491 1.00 64.94 86 GLY A C 1
ATOM 683 O O . GLY A 1 86 ? 4.553 3.287 -1.098 1.00 64.94 86 GLY A O 1
ATOM 684 N N . ILE A 1 87 ? 2.387 3.806 -0.916 1.00 66.81 87 ILE A N 1
ATOM 685 C CA . ILE A 1 87 ? 2.536 4.823 0.143 1.00 66.81 87 ILE A CA 1
ATOM 686 C C . ILE A 1 87 ? 3.296 4.280 1.359 1.00 66.81 87 ILE A C 1
ATOM 688 O O . ILE A 1 87 ? 4.196 4.937 1.880 1.00 66.81 87 ILE A O 1
ATOM 692 N N . LEU A 1 88 ? 2.945 3.079 1.830 1.00 68.00 88 LEU A N 1
ATOM 693 C CA . LEU A 1 88 ? 3.619 2.513 2.997 1.00 68.00 88 LEU A CA 1
ATOM 694 C C . LEU A 1 88 ? 5.025 2.003 2.655 1.00 68.00 88 LEU A C 1
ATOM 696 O O . LEU A 1 88 ? 5.910 2.062 3.505 1.00 68.00 88 LEU A O 1
ATOM 700 N N . LEU A 1 89 ? 5.241 1.544 1.418 1.00 66.12 89 LEU A N 1
ATOM 701 C CA . LEU A 1 89 ? 6.559 1.135 0.934 1.00 66.12 89 LEU A CA 1
ATOM 702 C C . LEU A 1 89 ? 7.539 2.316 0.948 1.00 66.12 89 LEU A C 1
ATOM 704 O O . LEU A 1 89 ? 8.659 2.153 1.426 1.00 66.12 89 LEU A O 1
ATOM 708 N N . ALA A 1 90 ? 7.098 3.498 0.509 1.00 64.25 90 ALA A N 1
ATOM 709 C CA . ALA A 1 90 ? 7.905 4.717 0.545 1.00 64.25 90 ALA A CA 1
ATOM 710 C C . ALA A 1 90 ? 8.359 5.060 1.978 1.00 64.25 90 ALA A C 1
ATOM 712 O O . ALA A 1 90 ? 9.552 5.201 2.235 1.00 64.25 90 ALA A O 1
ATOM 713 N N . LEU A 1 91 ? 7.430 5.053 2.943 1.00 66.81 91 LEU A N 1
ATOM 714 C CA . LEU A 1 91 ? 7.744 5.297 4.359 1.00 66.81 91 LEU A CA 1
ATOM 715 C C . LEU A 1 91 ? 8.706 4.252 4.951 1.00 66.81 91 LEU A C 1
ATOM 717 O O . LEU A 1 91 ? 9.537 4.574 5.801 1.00 66.81 91 LEU A O 1
ATOM 721 N N . ARG A 1 92 ? 8.595 2.984 4.535 1.00 62.47 92 ARG A N 1
ATOM 722 C CA . ARG A 1 92 ? 9.479 1.907 5.010 1.00 62.47 92 ARG A CA 1
ATOM 723 C C . ARG A 1 92 ? 10.891 2.028 4.443 1.00 62.47 92 ARG A C 1
ATOM 725 O O . ARG A 1 92 ? 11.845 1.727 5.153 1.00 62.47 92 ARG A O 1
ATOM 732 N N . ALA A 1 93 ? 11.016 2.448 3.187 1.00 62.50 93 ALA A N 1
ATOM 733 C CA . ALA A 1 93 ? 12.303 2.595 2.520 1.00 62.50 93 ALA A CA 1
ATOM 734 C C . ALA A 1 93 ? 13.148 3.714 3.146 1.00 62.50 93 ALA A C 1
ATOM 736 O O . ALA A 1 93 ? 14.331 3.502 3.402 1.00 62.50 93 ALA A O 1
ATOM 737 N N . GLU A 1 94 ? 12.535 4.851 3.493 1.00 62.50 94 GLU A N 1
ATOM 738 C CA . GLU A 1 94 ? 13.214 5.940 4.216 1.00 62.50 94 GLU A CA 1
ATOM 739 C C . GLU A 1 94 ? 13.779 5.487 5.575 1.00 62.50 94 GLU A C 1
ATOM 741 O O . GLU A 1 94 ? 14.817 5.972 6.025 1.00 62.50 94 GLU A O 1
ATOM 746 N N . ALA A 1 95 ? 13.124 4.524 6.228 1.00 59.69 95 ALA A N 1
ATOM 747 C CA . ALA A 1 95 ? 13.532 4.019 7.534 1.00 59.69 95 ALA A CA 1
ATOM 748 C C . ALA A 1 95 ? 14.695 3.008 7.482 1.00 59.69 95 ALA A C 1
ATOM 750 O O . ALA A 1 95 ? 15.230 2.653 8.537 1.00 59.69 95 ALA A O 1
ATOM 751 N N . GLN A 1 96 ? 15.086 2.513 6.300 1.00 66.75 96 GLN A N 1
ATOM 752 C CA . GLN A 1 96 ? 15.961 1.347 6.183 1.00 66.75 96 GLN A CA 1
ATOM 753 C C . GLN A 1 96 ? 17.114 1.591 5.184 1.00 66.75 96 GLN A C 1
ATOM 755 O O . GLN A 1 96 ? 16.941 1.448 3.971 1.00 66.75 96 GLN A O 1
ATOM 760 N N . PRO A 1 97 ? 18.321 1.951 5.672 1.00 63.81 97 PRO A N 1
ATOM 761 C CA . PRO A 1 97 ? 19.436 2.319 4.806 1.00 63.81 97 PRO A CA 1
ATOM 762 C C . PRO A 1 97 ? 19.885 1.132 3.943 1.00 63.81 97 PRO A C 1
ATOM 764 O O . PRO A 1 97 ? 20.144 0.042 4.450 1.00 63.81 97 PRO A O 1
ATOM 767 N N . GLY A 1 98 ? 19.996 1.356 2.631 1.00 74.69 98 GLY A N 1
ATOM 768 C CA . GLY A 1 98 ? 20.455 0.355 1.659 1.00 74.69 98 GLY A CA 1
ATOM 769 C C . GLY A 1 98 ? 19.350 -0.444 0.956 1.00 74.69 98 GLY A C 1
ATOM 770 O O . GLY A 1 98 ? 19.663 -1.186 0.026 1.00 74.69 98 GLY A O 1
ATOM 771 N N . VAL A 1 99 ? 18.072 -0.261 1.317 1.00 80.06 99 VAL A N 1
ATOM 772 C CA . VAL A 1 99 ? 16.940 -0.908 0.620 1.00 80.06 99 VAL A CA 1
ATOM 773 C C . VAL A 1 99 ? 16.913 -0.551 -0.870 1.00 80.06 99 VAL A C 1
ATOM 775 O O . VAL A 1 99 ? 16.753 -1.436 -1.708 1.00 80.06 99 VAL A O 1
ATOM 778 N N . THR A 1 100 ? 17.166 0.713 -1.216 1.00 82.56 100 THR A N 1
ATOM 779 C CA . THR A 1 100 ? 17.201 1.201 -2.604 1.00 82.56 100 THR A CA 1
ATOM 780 C C . THR A 1 100 ? 18.237 0.467 -3.462 1.00 82.56 100 THR A C 1
ATOM 782 O O . THR A 1 100 ? 17.969 0.121 -4.611 1.00 82.56 100 THR A O 1
ATOM 785 N N . VAL A 1 101 ? 19.412 0.174 -2.896 1.00 79.12 101 VAL A N 1
ATOM 786 C CA . VAL A 1 101 ? 20.480 -0.553 -3.600 1.00 79.12 101 VAL A CA 1
ATOM 787 C C . VAL A 1 101 ? 20.065 -2.004 -3.837 1.00 79.12 101 VAL A C 1
ATOM 789 O O . VAL A 1 101 ? 20.155 -2.478 -4.966 1.00 79.12 101 VAL A O 1
ATOM 792 N N . GLY A 1 102 ? 19.522 -2.669 -2.811 1.00 82.25 102 GLY A N 1
ATOM 793 C CA . GLY A 1 102 ? 19.060 -4.055 -2.922 1.00 82.25 102 GLY A CA 1
ATOM 794 C C . GLY A 1 102 ? 17.924 -4.244 -3.933 1.00 82.25 102 GLY A C 1
ATOM 795 O O . GLY A 1 102 ? 17.909 -5.235 -4.657 1.00 82.25 102 GLY A O 1
ATOM 796 N N . ILE A 1 103 ? 16.999 -3.282 -4.044 1.00 83.50 103 ILE A N 1
ATOM 797 C CA . ILE A 1 103 ? 15.956 -3.310 -5.085 1.00 83.50 103 ILE A CA 1
ATOM 798 C C . ILE A 1 103 ? 16.567 -3.043 -6.472 1.00 83.50 103 ILE A C 1
ATOM 800 O O . ILE A 1 103 ? 16.146 -3.649 -7.455 1.00 83.50 103 ILE A O 1
ATOM 804 N N . GLY A 1 104 ? 17.590 -2.188 -6.563 1.00 84.88 104 GLY A N 1
ATOM 805 C CA . GLY A 1 104 ? 18.331 -1.938 -7.800 1.00 84.88 104 GLY A CA 1
ATOM 806 C C . GLY A 1 104 ? 18.940 -3.198 -8.422 1.00 84.88 104 GLY A C 1
ATOM 807 O O . GLY A 1 104 ? 18.886 -3.357 -9.641 1.00 84.88 104 GLY A O 1
ATOM 808 N N . ASP A 1 105 ? 19.446 -4.121 -7.603 1.00 86.69 105 ASP A N 1
ATOM 809 C CA . ASP A 1 105 ? 20.019 -5.389 -8.077 1.00 86.69 105 ASP A CA 1
ATOM 810 C C . ASP A 1 105 ? 18.965 -6.3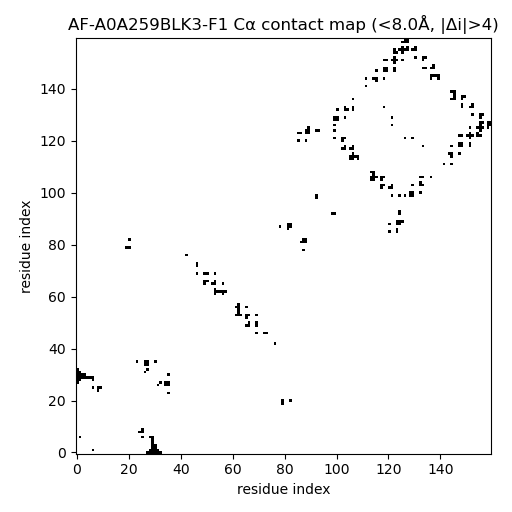09 -8.729 1.00 86.69 105 ASP A C 1
ATOM 812 O O . ASP A 1 105 ? 19.275 -7.075 -9.647 1.00 86.69 105 ASP A O 1
ATOM 816 N N . LEU A 1 106 ? 17.690 -6.187 -8.335 1.00 87.31 106 LEU A N 1
ATOM 817 C CA . LEU A 1 106 ? 16.582 -6.970 -8.900 1.00 87.31 106 LEU A CA 1
ATOM 818 C C . LEU A 1 106 ? 16.240 -6.589 -10.349 1.00 87.31 106 LEU A C 1
ATOM 820 O O . LEU A 1 106 ? 15.576 -7.363 -11.040 1.00 87.31 106 LEU A O 1
ATOM 824 N N . LEU A 1 107 ? 16.730 -5.450 -10.851 1.00 87.75 107 LEU A N 1
ATOM 825 C CA . LEU A 1 107 ? 16.615 -5.091 -12.269 1.00 87.75 107 LEU A CA 1
ATOM 826 C C . LEU A 1 107 ? 17.409 -6.039 -13.186 1.00 87.75 107 LEU A C 1
ATOM 828 O O . LEU A 1 107 ? 17.158 -6.064 -14.383 1.00 87.75 107 LEU A O 1
ATOM 832 N N . GLY A 1 108 ? 18.333 -6.845 -12.653 1.00 85.81 108 GLY A N 1
ATOM 833 C CA . GLY A 1 108 ? 19.040 -7.887 -13.407 1.00 85.81 108 GLY A CA 1
ATOM 834 C C . GLY A 1 108 ? 18.344 -9.254 -13.426 1.00 85.81 108 GLY A C 1
ATOM 835 O O . GLY A 1 108 ? 18.883 -10.201 -13.993 1.00 85.81 108 GLY A O 1
ATOM 836 N N . HIS A 1 109 ? 17.179 -9.398 -12.786 1.00 89.69 109 HIS A N 1
ATOM 837 C CA . HIS A 1 109 ? 16.547 -10.701 -12.570 1.00 89.69 109 HIS A CA 1
ATOM 838 C C . HIS A 1 109 ? 16.003 -11.320 -13.872 1.00 89.69 109 HIS A C 1
ATOM 840 O O . HIS A 1 109 ? 15.423 -10.618 -14.695 1.00 89.69 109 HIS A O 1
ATOM 846 N N . GLU A 1 110 ? 16.110 -12.642 -14.056 1.00 84.81 110 GLU A N 1
ATOM 847 C CA . GLU A 1 110 ? 15.710 -13.332 -15.302 1.00 84.81 110 GLU A CA 1
ATOM 848 C C . GLU A 1 110 ? 14.223 -13.132 -15.655 1.00 84.81 110 GLU A C 1
ATOM 850 O O . GLU A 1 110 ? 13.844 -12.960 -16.817 1.00 84.81 110 GLU A O 1
ATOM 855 N N . ILE A 1 111 ? 13.372 -13.087 -14.629 1.00 78.44 111 ILE A N 1
ATOM 856 C CA . ILE A 1 111 ? 11.921 -12.911 -14.760 1.00 78.44 111 ILE A CA 1
ATOM 857 C C . ILE A 1 111 ? 11.569 -11.438 -14.981 1.00 78.44 111 ILE A C 1
ATOM 859 O O . ILE A 1 111 ? 11.777 -10.608 -14.096 1.00 78.44 111 ILE A O 1
ATOM 863 N N . SER A 1 112 ? 10.923 -11.120 -16.107 1.00 80.25 112 SER A N 1
ATOM 864 C CA . SER A 1 112 ? 10.573 -9.732 -16.438 1.00 80.25 112 SER A CA 1
ATOM 865 C C . SER A 1 112 ? 9.557 -9.101 -15.485 1.00 80.25 112 SER A C 1
ATOM 867 O O . SER A 1 112 ? 9.623 -7.905 -15.223 1.00 80.25 112 SER A O 1
ATOM 869 N N . ASN A 1 113 ? 8.654 -9.891 -14.897 1.00 76.75 113 ASN A N 1
ATOM 870 C CA . ASN A 1 113 ? 7.736 -9.400 -13.866 1.00 76.75 113 ASN A CA 1
ATOM 871 C C . ASN A 1 113 ? 8.485 -8.865 -12.640 1.00 76.75 113 ASN A C 1
ATOM 873 O O . ASN A 1 113 ? 8.149 -7.788 -12.167 1.00 76.75 113 ASN A O 1
ATOM 877 N N . VAL A 1 114 ? 9.541 -9.548 -12.187 1.00 81.31 114 VAL A N 1
ATOM 878 C CA . VAL A 1 114 ? 10.349 -9.089 -11.043 1.00 81.31 114 VAL A CA 1
ATOM 879 C C . VAL A 1 114 ? 11.036 -7.763 -11.367 1.00 81.31 114 VAL A C 1
ATOM 881 O O . VAL A 1 114 ? 11.030 -6.854 -10.545 1.00 81.31 114 VAL A O 1
ATOM 884 N N . ARG A 1 115 ? 11.546 -7.608 -12.594 1.00 87.50 115 ARG A N 1
ATOM 885 C CA . ARG A 1 115 ? 12.155 -6.348 -13.046 1.00 87.50 115 ARG A CA 1
ATOM 886 C C . ARG A 1 115 ? 11.146 -5.197 -13.118 1.00 87.50 115 ARG A C 1
ATOM 888 O O . ARG A 1 115 ? 11.491 -4.070 -12.773 1.00 87.50 115 ARG A O 1
ATOM 895 N N . LYS A 1 116 ? 9.895 -5.472 -13.516 1.00 81.19 116 LYS A N 1
ATOM 896 C CA . LYS A 1 116 ? 8.799 -4.483 -13.505 1.00 81.19 116 LYS A CA 1
ATOM 897 C C . LYS A 1 116 ? 8.480 -4.022 -12.087 1.00 81.19 116 LYS A C 1
ATOM 899 O O . LYS A 1 116 ? 8.439 -2.819 -11.851 1.00 81.19 116 LYS A O 1
ATOM 904 N N . GLU A 1 117 ? 8.315 -4.961 -11.158 1.00 79.75 117 GLU A N 1
ATOM 905 C CA . GLU A 1 117 ? 8.049 -4.640 -9.751 1.00 79.75 117 GLU A CA 1
ATOM 906 C C . GLU A 1 117 ? 9.219 -3.875 -9.119 1.00 79.75 117 GLU A C 1
ATOM 908 O O . GLU A 1 117 ? 9.001 -2.885 -8.429 1.00 79.75 117 GLU A O 1
ATOM 913 N N . ALA A 1 118 ? 10.466 -4.258 -9.414 1.00 85.00 118 ALA A N 1
ATOM 914 C CA . ALA A 1 118 ? 11.651 -3.547 -8.938 1.00 85.00 118 ALA A CA 1
ATOM 915 C C . ALA A 1 118 ? 11.704 -2.101 -9.460 1.00 85.00 118 ALA A C 1
ATOM 917 O O . ALA A 1 118 ? 11.905 -1.169 -8.683 1.00 85.00 118 ALA A O 1
ATOM 918 N N . ALA A 1 119 ? 11.466 -1.892 -10.760 1.00 88.38 119 ALA A N 1
ATOM 919 C CA . ALA A 1 119 ? 11.419 -0.555 -11.349 1.00 88.38 119 ALA A CA 1
ATOM 920 C C . ALA A 1 119 ? 10.281 0.299 -10.760 1.00 88.38 119 ALA A C 1
ATOM 922 O O . ALA A 1 119 ? 10.491 1.471 -10.450 1.00 88.38 119 ALA A O 1
ATOM 923 N N . ALA A 1 120 ? 9.095 -0.287 -10.566 1.00 84.62 120 ALA A N 1
ATOM 924 C CA . ALA A 1 120 ? 7.956 0.389 -9.951 1.00 84.62 120 ALA A CA 1
ATOM 925 C C . ALA A 1 120 ? 8.241 0.772 -8.488 1.00 84.62 120 ALA A C 1
ATOM 927 O O . ALA A 1 120 ? 8.006 1.915 -8.099 1.00 84.62 120 ALA A O 1
ATOM 928 N N . ALA A 1 121 ? 8.814 -0.145 -7.705 1.00 83.19 121 ALA A N 1
ATOM 929 C CA . ALA A 1 121 ? 9.182 0.087 -6.313 1.00 83.19 121 ALA A CA 1
ATOM 930 C C . ALA A 1 121 ? 10.209 1.219 -6.170 1.00 83.19 121 ALA A C 1
ATOM 932 O O . ALA A 1 121 ? 10.009 2.117 -5.358 1.00 83.19 121 ALA A O 1
ATOM 933 N N . LEU A 1 122 ? 11.268 1.230 -6.989 1.00 86.81 122 LEU A N 1
ATOM 934 C CA . LEU A 1 122 ? 12.261 2.315 -6.985 1.00 86.81 122 LEU A CA 1
ATOM 935 C C . LEU A 1 122 ? 11.633 3.672 -7.323 1.00 86.81 122 LEU A C 1
ATOM 937 O O . LEU A 1 122 ? 11.961 4.675 -6.692 1.00 86.81 122 LEU A O 1
ATOM 941 N N . GLY A 1 123 ? 10.704 3.703 -8.282 1.00 86.25 123 GLY A N 1
ATOM 942 C CA . GLY A 1 123 ? 9.972 4.920 -8.626 1.00 86.25 123 GLY A CA 1
ATOM 943 C C . GLY A 1 123 ? 9.050 5.403 -7.508 1.00 86.25 123 GLY A C 1
ATOM 944 O O . GLY A 1 123 ? 9.018 6.599 -7.232 1.00 86.25 123 GLY A O 1
ATOM 945 N N . GLU A 1 124 ? 8.345 4.503 -6.817 1.00 83.75 124 GLU A N 1
ATOM 946 C CA . GLU A 1 124 ? 7.529 4.871 -5.651 1.00 83.75 124 GLU A CA 1
ATOM 947 C C . GLU A 1 124 ? 8.368 5.409 -4.491 1.00 83.75 124 GLU A C 1
ATOM 949 O O . GLU A 1 124 ? 7.978 6.398 -3.873 1.00 83.75 124 GLU A O 1
ATOM 954 N N . ILE A 1 125 ? 9.543 4.819 -4.255 1.00 85.38 125 ILE A N 1
ATOM 955 C CA . ILE A 1 125 ? 10.502 5.293 -3.248 1.00 85.38 125 ILE A CA 1
ATOM 956 C C . ILE A 1 125 ? 11.046 6.678 -3.623 1.00 85.38 125 ILE A C 1
ATOM 958 O O . ILE A 1 125 ? 11.260 7.504 -2.744 1.00 85.38 125 ILE A O 1
ATOM 962 N N . SER A 1 126 ? 11.241 6.956 -4.919 1.00 86.25 126 SER A N 1
ATOM 963 C CA . SER A 1 126 ? 11.729 8.254 -5.413 1.00 86.25 126 SER A CA 1
ATOM 964 C C . SER A 1 126 ? 13.088 8.678 -4.818 1.00 86.25 126 SER A C 1
ATOM 966 O O . SER A 1 126 ? 13.377 9.863 -4.724 1.00 86.25 126 SER A O 1
ATOM 968 N N . ASP A 1 127 ? 13.950 7.726 -4.446 1.00 86.44 127 ASP A N 1
ATOM 969 C CA . ASP A 1 127 ? 15.278 8.002 -3.873 1.00 86.44 127 ASP A CA 1
ATOM 970 C C . ASP A 1 127 ? 16.321 8.256 -4.987 1.00 86.44 127 ASP A C 1
ATOM 972 O O . ASP A 1 127 ? 16.476 7.407 -5.877 1.00 86.44 127 ASP A O 1
ATOM 976 N N . PRO A 1 128 ? 17.073 9.378 -4.961 1.00 86.25 128 PRO A N 1
ATOM 977 C CA . PRO A 1 128 ? 18.141 9.664 -5.922 1.00 86.25 128 PRO A CA 1
ATOM 978 C C . PRO A 1 128 ? 19.219 8.574 -6.019 1.00 86.25 128 PRO A C 1
ATOM 980 O O . PRO A 1 128 ? 19.817 8.392 -7.083 1.00 86.25 128 PRO A O 1
ATOM 983 N N . ALA A 1 129 ? 19.452 7.799 -4.954 1.00 86.31 129 ALA A N 1
ATOM 984 C CA . ALA A 1 129 ? 20.401 6.686 -4.969 1.00 86.31 129 ALA A CA 1
ATOM 985 C C . ALA A 1 129 ? 20.015 5.576 -5.971 1.00 86.31 129 ALA A C 1
ATOM 987 O O . ALA A 1 129 ? 20.880 4.821 -6.419 1.00 86.31 129 ALA A O 1
ATOM 988 N N . ALA A 1 130 ? 18.740 5.496 -6.374 1.00 86.75 130 ALA A N 1
ATOM 989 C CA . ALA A 1 130 ? 18.246 4.527 -7.353 1.00 86.75 130 ALA A CA 1
ATOM 990 C C . ALA A 1 130 ? 18.676 4.826 -8.798 1.00 86.75 130 ALA A C 1
ATOM 992 O O . ALA A 1 130 ? 18.642 3.926 -9.641 1.00 86.75 130 ALA A O 1
ATOM 993 N N . ILE A 1 131 ? 19.064 6.071 -9.108 1.00 89.56 131 ILE A N 1
ATOM 994 C CA . ILE A 1 131 ? 19.281 6.545 -10.487 1.00 89.56 131 ILE A CA 1
ATOM 995 C C . ILE A 1 131 ? 20.317 5.679 -11.214 1.00 89.56 131 ILE A C 1
ATOM 997 O O . ILE A 1 131 ? 20.064 5.225 -12.328 1.00 89.56 131 ILE A O 1
ATOM 1001 N N . ALA A 1 132 ? 21.443 5.375 -10.562 1.00 88.88 132 ALA A N 1
ATOM 1002 C CA . ALA A 1 132 ? 22.516 4.581 -11.160 1.00 88.88 132 ALA A CA 1
ATOM 1003 C C . ALA A 1 132 ? 22.088 3.141 -11.505 1.00 88.88 132 ALA A C 1
ATOM 1005 O O . ALA A 1 132 ? 22.583 2.561 -12.471 1.00 88.88 132 ALA A O 1
ATOM 1006 N N . SER A 1 133 ? 21.172 2.556 -10.727 1.00 87.50 133 SER A N 1
ATOM 1007 C CA . SER A 1 133 ? 20.621 1.224 -11.000 1.00 87.50 133 SER A CA 1
ATOM 1008 C C . SER A 1 133 ? 19.564 1.274 -12.104 1.00 87.50 133 SER A C 1
ATOM 1010 O O . SER A 1 133 ? 19.579 0.432 -12.999 1.00 87.50 133 SER A O 1
ATOM 1012 N N . LEU A 1 134 ? 18.694 2.290 -12.093 1.00 89.50 134 LEU A N 1
ATOM 1013 C CA . LEU A 1 134 ? 17.649 2.480 -13.102 1.00 89.50 134 LEU A CA 1
ATOM 1014 C C . LEU A 1 134 ? 18.219 2.772 -14.496 1.00 89.50 134 LEU A C 1
ATOM 1016 O O . LEU A 1 134 ? 17.679 2.285 -15.485 1.00 89.50 134 LEU A O 1
ATOM 1020 N N . GLU A 1 135 ? 19.337 3.493 -14.601 1.00 90.38 135 GLU A N 1
ATOM 1021 C CA . GLU A 1 135 ? 19.985 3.765 -15.893 1.00 90.38 135 GLU A CA 1
ATOM 1022 C C . GLU A 1 135 ? 20.443 2.489 -16.618 1.00 90.38 135 GLU A C 1
ATOM 1024 O O . GLU A 1 135 ? 20.474 2.453 -17.847 1.00 90.38 135 GLU A O 1
ATOM 1029 N N . ARG A 1 136 ? 20.709 1.399 -15.888 1.00 84.44 136 ARG A N 1
ATOM 1030 C CA . ARG A 1 136 ? 21.034 0.094 -16.491 1.00 84.44 136 ARG A CA 1
ATOM 1031 C C . ARG A 1 136 ? 19.815 -0.600 -17.108 1.00 84.44 136 ARG A C 1
ATOM 1033 O O . ARG A 1 136 ? 19.981 -1.461 -17.963 1.00 84.44 136 ARG A O 1
ATOM 1040 N N . GLY A 1 137 ? 18.600 -0.230 -16.697 1.00 84.12 137 GLY A N 1
ATOM 1041 C CA . GLY A 1 137 ? 17.341 -0.833 -17.149 1.00 84.12 137 GLY A CA 1
ATOM 1042 C C . GLY A 1 137 ? 16.768 -0.250 -18.448 1.00 84.12 137 GLY A C 1
ATOM 1043 O O . GLY A 1 137 ? 15.700 -0.680 -18.884 1.00 84.12 137 GLY A O 1
ATOM 1044 N N . PHE A 1 138 ? 17.431 0.730 -19.079 1.00 85.50 138 PHE A N 1
ATOM 1045 C CA . PHE A 1 138 ? 16.941 1.348 -20.323 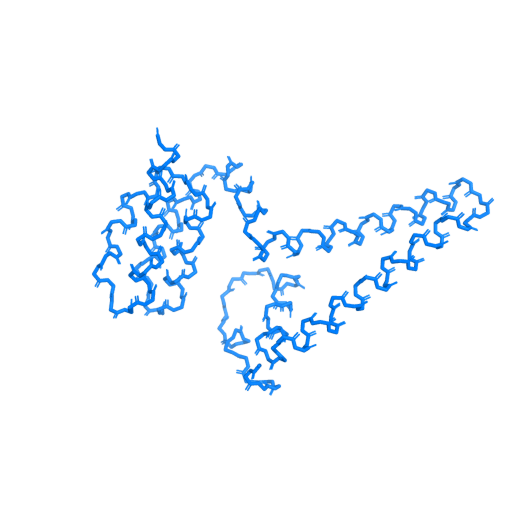1.00 85.50 138 PHE A CA 1
ATOM 1046 C C . PHE A 1 138 ? 16.863 0.375 -21.500 1.00 85.50 138 PHE A C 1
ATOM 1048 O O . PHE A 1 138 ? 15.951 0.497 -22.318 1.00 85.50 138 PHE A O 1
ATOM 1055 N N . ASP A 1 139 ? 17.772 -0.597 -21.552 1.00 86.38 139 ASP A N 1
ATOM 1056 C CA . ASP A 1 139 ? 17.873 -1.577 -22.636 1.00 86.38 139 ASP A CA 1
ATOM 1057 C C . ASP A 1 139 ? 17.201 -2.918 -22.289 1.00 86.38 139 ASP A C 1
ATOM 1059 O O . ASP A 1 139 ? 17.478 -3.941 -22.917 1.00 86.38 139 ASP A O 1
ATOM 1063 N N . ASP A 1 140 ? 16.301 -2.936 -21.295 1.00 91.75 140 ASP A N 1
ATOM 1064 C CA . ASP A 1 140 ? 15.611 -4.164 -20.892 1.00 91.75 140 ASP A CA 1
ATOM 1065 C C . ASP A 1 140 ? 14.867 -4.803 -22.078 1.00 91.75 140 ASP A C 1
ATOM 1067 O O . ASP A 1 140 ? 14.198 -4.079 -22.823 1.00 91.75 140 ASP A O 1
ATOM 1071 N N . PRO A 1 141 ? 14.905 -6.138 -22.254 1.00 89.00 141 PRO A N 1
ATOM 1072 C CA . PRO A 1 141 ? 14.148 -6.818 -23.305 1.00 89.00 141 PRO A CA 1
ATOM 1073 C C . PRO A 1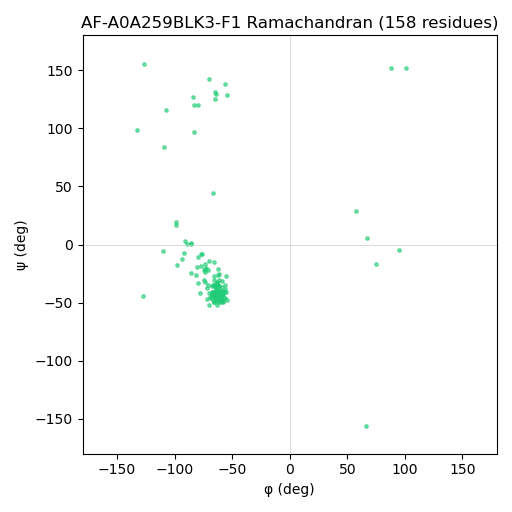 141 ? 12.637 -6.540 -23.254 1.00 89.00 141 PRO A C 1
ATOM 1075 O O . PRO A 1 141 ? 11.990 -6.425 -24.300 1.00 89.00 141 PRO A O 1
ATOM 1078 N N . ASP A 1 142 ? 12.066 -6.395 -22.054 1.00 88.69 142 ASP A N 1
ATOM 1079 C CA . ASP A 1 142 ? 10.634 -6.188 -21.842 1.00 88.69 142 ASP A CA 1
ATOM 1080 C C . ASP A 1 142 ? 10.265 -4.693 -22.017 1.00 88.69 142 ASP A C 1
ATOM 1082 O O . ASP A 1 142 ? 10.775 -3.822 -21.301 1.00 88.69 142 ASP A O 1
ATOM 1086 N N . PRO A 1 143 ? 9.374 -4.348 -22.970 1.00 90.25 143 PRO A N 1
ATOM 1087 C CA . PRO A 1 143 ? 8.986 -2.962 -23.232 1.00 90.25 143 PRO A CA 1
ATOM 1088 C C . PRO A 1 143 ? 8.298 -2.273 -22.053 1.00 90.25 143 PRO A C 1
ATOM 1090 O O . PRO A 1 143 ? 8.365 -1.044 -21.962 1.00 90.25 143 PRO A O 1
ATOM 1093 N N . ASP A 1 144 ? 7.640 -3.019 -21.169 1.00 86.25 144 ASP A N 1
ATOM 1094 C CA . ASP A 1 144 ? 6.962 -2.448 -20.011 1.00 86.25 144 ASP A CA 1
ATOM 1095 C C . ASP A 1 144 ? 7.954 -2.128 -18.887 1.00 86.25 144 ASP A C 1
ATOM 1097 O O . ASP A 1 144 ? 7.810 -1.087 -18.244 1.00 86.25 144 ASP A O 1
ATOM 1101 N N . VAL A 1 145 ? 9.032 -2.913 -18.738 1.00 89.50 145 VAL A N 1
ATOM 1102 C CA . VAL A 1 145 ? 10.156 -2.559 -17.847 1.00 89.50 145 VAL A CA 1
ATOM 1103 C C . VAL A 1 145 ? 10.773 -1.232 -18.288 1.00 89.50 145 VAL A C 1
ATOM 1105 O O . VAL A 1 145 ? 10.903 -0.317 -17.480 1.00 89.50 145 VAL A O 1
ATOM 1108 N N . ARG A 1 146 ? 11.048 -1.055 -19.589 1.00 92.88 146 ARG A N 1
ATOM 1109 C CA . ARG A 1 146 ? 11.616 0.204 -20.116 1.00 92.88 146 ARG A CA 1
ATOM 1110 C C . ARG A 1 146 ? 10.719 1.424 -19.891 1.00 92.88 146 ARG A C 1
ATOM 1112 O O . ARG A 1 146 ? 11.205 2.553 -19.813 1.00 92.88 146 ARG A O 1
ATOM 1119 N N . LYS A 1 147 ? 9.393 1.247 -19.871 1.00 91.94 147 LYS A N 1
ATOM 1120 C CA . LYS A 1 147 ? 8.453 2.335 -19.542 1.00 91.94 147 LYS A CA 1
ATOM 1121 C C . LYS A 1 147 ? 8.518 2.673 -18.054 1.00 91.94 147 LYS A C 1
ATOM 1123 O O . LYS A 1 147 ? 8.623 3.849 -17.720 1.00 91.94 147 LYS A O 1
ATOM 1128 N N . LEU A 1 148 ? 8.497 1.658 -17.191 1.00 88.62 148 LEU A N 1
ATOM 1129 C CA . LEU A 1 148 ? 8.552 1.833 -15.739 1.00 88.62 148 LEU A CA 1
ATOM 1130 C C . LEU A 1 148 ? 9.875 2.450 -15.282 1.00 88.62 148 LEU A C 1
ATOM 1132 O O . LEU A 1 148 ? 9.860 3.374 -14.480 1.00 88.62 148 LEU A O 1
ATOM 1136 N N . VAL A 1 149 ? 11.002 2.019 -15.851 1.00 93.81 149 VAL A N 1
ATOM 1137 C CA . VAL A 1 149 ? 12.332 2.587 -15.574 1.00 93.81 149 VAL A CA 1
ATOM 1138 C C . VAL A 1 149 ? 12.381 4.083 -15.896 1.00 93.81 149 VAL A C 1
ATOM 1140 O O . VAL A 1 149 ? 12.887 4.870 -15.100 1.00 93.81 149 VAL A O 1
ATOM 1143 N N . ARG A 1 150 ? 11.808 4.499 -17.034 1.00 93.62 150 ARG A N 1
ATOM 1144 C CA . ARG A 1 150 ? 11.724 5.920 -17.410 1.00 93.62 150 ARG A CA 1
ATOM 1145 C C . ARG A 1 150 ? 10.885 6.729 -16.428 1.00 93.62 150 ARG A C 1
ATOM 1147 O O . ARG A 1 150 ? 11.330 7.778 -15.979 1.00 93.62 150 ARG A O 1
ATOM 1154 N N . TRP A 1 151 ? 9.712 6.216 -16.071 1.00 92.88 151 TRP A N 1
ATOM 1155 C CA . TRP A 1 151 ? 8.841 6.845 -15.080 1.00 92.88 151 TRP A CA 1
ATOM 1156 C C . TRP A 1 151 ? 9.516 6.966 -13.702 1.00 92.88 151 TRP A C 1
ATOM 1158 O O . TRP A 1 151 ? 9.459 8.020 -13.071 1.00 92.88 151 TRP A O 1
ATOM 1168 N N . ALA A 1 152 ? 10.211 5.917 -13.256 1.00 90.81 152 ALA A N 1
ATOM 1169 C CA . ALA A 1 152 ? 10.929 5.911 -11.986 1.00 90.81 152 ALA A CA 1
ATOM 1170 C C . ALA A 1 152 ? 12.080 6.928 -11.973 1.00 90.81 152 ALA A C 1
ATOM 1172 O O . ALA A 1 152 ? 12.243 7.663 -11.002 1.00 90.81 152 ALA A O 1
ATOM 1173 N N . LEU A 1 153 ? 12.837 7.033 -13.072 1.00 91.56 153 LEU A N 1
ATOM 1174 C CA . LEU A 1 153 ? 13.908 8.022 -13.217 1.00 91.56 153 LEU A CA 1
ATOM 1175 C C . LEU A 1 153 ? 13.404 9.461 -13.148 1.00 91.56 153 LEU A C 1
ATOM 1177 O O . LEU A 1 153 ? 14.073 10.299 -12.549 1.00 91.56 153 LEU A O 1
ATOM 1181 N N . GLU A 1 154 ? 12.249 9.757 -13.747 1.00 92.69 154 GLU A N 1
ATOM 1182 C CA . GLU A 1 154 ? 11.637 11.086 -13.654 1.00 92.69 154 GLU A CA 1
ATOM 1183 C C . GLU A 1 154 ? 11.331 11.457 -12.198 1.00 92.69 154 GLU A C 1
ATOM 1185 O O . GLU A 1 154 ? 11.695 12.549 -11.763 1.00 92.69 154 GLU A O 1
ATOM 1190 N N . ARG A 1 155 ? 10.748 10.535 -11.417 1.00 90.12 155 ARG A N 1
ATOM 1191 C CA . ARG A 1 155 ? 10.473 10.752 -9.985 1.00 90.12 155 ARG A CA 1
ATOM 1192 C C . ARG A 1 155 ? 11.748 10.894 -9.153 1.00 90.12 155 ARG A C 1
ATOM 1194 O O . ARG A 1 155 ? 11.872 11.868 -8.418 1.00 90.12 155 ARG A O 1
ATOM 1201 N N . CYS A 1 156 ? 12.712 9.984 -9.300 1.00 88.38 156 CYS A N 1
ATOM 1202 C CA . CYS A 1 156 ? 13.973 10.030 -8.550 1.00 88.38 156 CYS A CA 1
ATOM 1203 C C . CYS A 1 156 ? 14.789 11.297 -8.846 1.00 88.38 156 CYS A C 1
ATOM 1205 O O . CYS A 1 156 ? 15.422 11.841 -7.948 1.00 88.38 156 CYS A O 1
ATOM 1207 N N . ARG A 1 157 ? 14.772 11.792 -10.092 1.00 90.06 157 ARG A N 1
ATOM 1208 C CA . ARG A 1 157 ? 15.436 13.055 -10.456 1.00 90.06 157 ARG A CA 1
ATOM 1209 C C . ARG A 1 157 ? 14.688 14.282 -9.942 1.00 90.06 157 ARG A C 1
ATOM 1211 O O . ARG A 1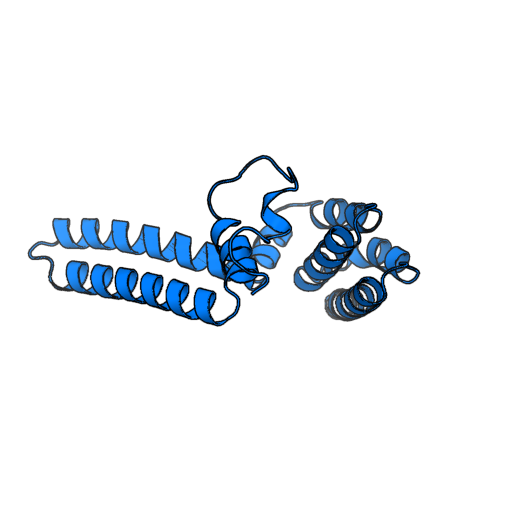 157 ? 15.332 15.274 -9.641 1.00 90.06 157 ARG A O 1
ATOM 1218 N N . ALA A 1 158 ? 13.359 14.229 -9.850 1.00 87.75 158 ALA A N 1
ATOM 1219 C CA . ALA A 1 158 ? 12.562 15.315 -9.277 1.00 87.75 158 ALA A CA 1
ATOM 1220 C C . ALA A 1 158 ? 12.731 15.446 -7.751 1.00 87.75 158 ALA A C 1
ATOM 1222 O O . ALA A 1 158 ? 12.451 16.508 -7.201 1.00 87.75 158 ALA A O 1
ATOM 1223 N N . ALA A 1 159 ? 13.162 14.375 -7.081 1.00 78.88 159 ALA A N 1
ATOM 1224 C CA . ALA A 1 159 ? 13.414 14.333 -5.643 1.00 78.88 159 ALA A CA 1
ATOM 1225 C C . ALA A 1 159 ? 14.867 14.675 -5.242 1.00 78.88 159 ALA A C 1
ATOM 1227 O O . ALA A 1 159 ? 15.146 14.771 -4.046 1.00 78.88 159 ALA A O 1
ATOM 1228 N N . ALA A 1 160 ? 15.777 14.830 -6.215 1.00 73.25 160 ALA A N 1
ATOM 1229 C CA . ALA A 1 160 ? 17.190 15.184 -6.027 1.00 73.25 160 ALA A CA 1
ATOM 1230 C C . ALA A 1 160 ? 17.404 16.706 -6.016 1.00 73.25 160 ALA A C 1
ATOM 1232 O O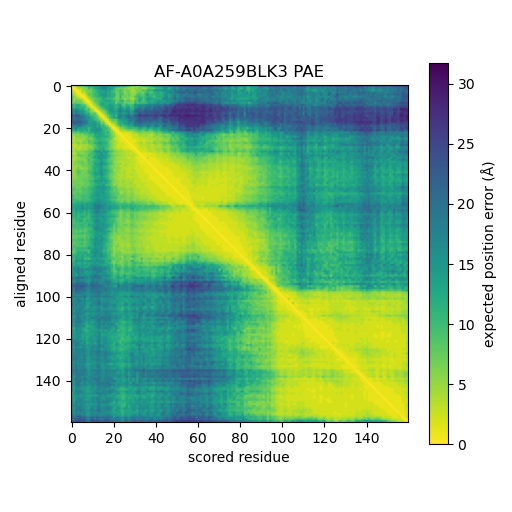 . ALA A 1 160 ? 18.250 17.168 -5.217 1.00 73.25 160 ALA A O 1
#

Solvent-accessible surface area (backbone atoms only — not comparable to full-atom values): 8618 Å² total; per-residue (Å²): 77,67,35,85,91,54,38,77,73,78,75,59,92,79,69,92,81,77,83,68,70,51,60,60,55,41,45,31,44,14,49,14,71,66,39,43,52,51,54,51,51,50,52,50,50,53,50,52,51,34,53,52,51,25,72,68,38,90,42,74,66,55,22,52,53,38,40,51,55,38,48,53,55,46,51,52,54,50,50,52,51,26,52,75,70,36,60,46,49,29,60,52,46,78,75,36,92,62,48,57,58,60,43,37,61,36,57,72,44,92,52,63,68,54,22,34,52,28,27,45,50,49,22,58,51,24,44,52,83,34,48,76,42,40,66,69,32,66,79,44,91,48,70,66,34,32,51,35,26,52,55,17,46,54,40,12,60,74,64,100

Nearest PDB structures (foldseek):
  4jw3-assembly2_D  TM=6.736E-01  e=1.405E-02  synthetic construct
  6g4j-assembly1_B  TM=6.115E-01  e=1.337E-02  synthetic construct
  3ltj-assembly1_A  TM=6.660E-01  e=7.591E-02  synthetic construct
  8aw4-assembly1_A  TM=4.379E-01  e=2.196E-02  synthetic construct
  6veh-assembly1_A  TM=4.491E-01  e=8.809E-02  synthetic construct

Foldseek 3Di:
DCADPPQPLPPDPPDDDPDAQVVQVSQCRHVNPVSNVVVVVVLVVVLVVLVVQLVPDPDPVSNVVSVVVSVVSVVSVVCSVCVVVLNVLLVVPVVDPCPLVVLLVQCPPPDVVSLLVSLQNLLSNLALVNLVSLVVQCPPPDPNSNVSSVNSNVSVVVVD

Secondary structure (DSSP, 8-state):
---TT--GGGS----S--SSSHHHHHHHHHHHHHHHHHHHHHHHHHHHHHHHHHHT-SSHHHHHHHHHHHHHHHHHHHHHHHHHTSHHHHHHHHTSTTHHHHHHHGGG-SSHHHHHHHHHHHHHHT-GGGHHHHGGGGG-SSHHHHHHHHHHHHHHHHT-

Sequence (160 aa):
GKGYLNGTQTHLEFLPERTTDFIFAVFSEEFGLLGNLVLLSVYLFIMWRGFVITANASTYFTRLMAGSITLTFFTYAFVNMGMVTGILLALRAEAQPGVTVGIGDLLGHEISNVRKEAAAALGEISDPAAIASLERGFDDPDPDVRKLVRWALERCRAAA

Radius of gyration: 19.51 Å; Cα contacts (8 Å, |Δi|>4): 164; chains: 1; bounding box: 45×36×53 Å